Protein AF-A0A3M5RW50-F1 (afdb_monomer)

Radius of gyration: 14.1 Å; Cα contacts (8 Å, |Δi|>4): 54; chains: 1; bounding box: 44×27×29 Å

Solvent-accessible surface area (backbone atoms only — not comparable to full-atom values): 4823 Å² total; per-residue (Å²): 133,89,75,84,76,72,87,75,87,73,75,96,56,38,38,63,64,58,53,49,54,48,53,53,54,45,55,71,76,36,57,70,69,55,37,59,66,53,53,64,65,44,45,78,46,56,57,79,69,39,72,48,77,46,52,92,45,70,68,48,44,51,53,47,43,73,69,37,46,61,56,51,49,57,67,70,71,109

Nearest PDB structures (foldseek):
  1s1u-assembly1_B  TM=4.995E-01  e=3.377E+00  Human immunodeficiency virus 1
  8x1z-assembly2_D  TM=4.908E-01  e=3.871E+00  Human immunodeficiency virus 1
  1lwc-assembly1_B  TM=4.756E-01  e=4.750E+00  Human immunodeficiency virus 1
  1lw0-assembly1_B  TM=4.166E-01  e=3.615E+00  Human immunodeficiency virus 1

Secondary structure (DSSP, 8-state):
---------------HHHHHHHHHHHHHHS-HHHIIIIITT-EEEEETTEEEEE-SSHHHHHHHIIIIIHHHHHHH--

InterPro domains:
  IPR024633 DnaA N-terminal domain [PF11638] (17-76)
  IPR038454 DnaA, N-terminal domain superfamily [G3DSA:3.30.300.180] (15-78)

Structure (mmCIF, N/CA/C/O backbone):
data_AF-A0A3M5RW50-F1
#
_entry.id   AF-A0A3M5RW50-F1
#
loop_
_atom_site.group_PDB
_atom_site.id
_atom_site.type_symbol
_atom_site.label_atom_id
_atom_site.label_alt_id
_atom_site.label_comp_id
_atom_site.label_asym_id
_atom_site.label_entity_id
_atom_site.label_seq_id
_atom_site.pdbx_PDB_ins_code
_atom_site.Cartn_x
_atom_site.Cartn_y
_atom_site.Cartn_z
_atom_site.occupancy
_atom_site.B_iso_or_equiv
_atom_site.auth_seq_id
_atom_site.auth_comp_id
_atom_site.auth_asym_id
_atom_site.auth_atom_id
_atom_site.pdbx_PDB_model_num
ATOM 1 N N . MET A 1 1 ? -31.133 0.087 -11.901 1.00 42.06 1 MET A N 1
ATOM 2 C CA . MET A 1 1 ? -31.125 1.531 -11.590 1.00 42.06 1 MET A CA 1
ATOM 3 C C . MET A 1 1 ? -30.203 1.693 -10.400 1.00 42.06 1 MET A C 1
ATOM 5 O O . MET A 1 1 ? -30.553 1.249 -9.317 1.00 42.06 1 MET A O 1
ATOM 9 N N . PHE A 1 2 ? -28.965 2.117 -10.650 1.00 40.25 2 PHE A N 1
ATOM 10 C CA . PHE A 1 2 ? -27.901 2.132 -9.649 1.00 40.25 2 PHE A CA 1
ATOM 11 C C . PHE A 1 2 ? -28.229 3.179 -8.585 1.00 40.25 2 PHE A C 1
ATOM 13 O O . PHE A 1 2 ? -28.227 4.372 -8.871 1.00 40.25 2 PHE A O 1
ATOM 20 N N . LEU A 1 3 ? -28.570 2.720 -7.383 1.00 41.94 3 LEU A N 1
ATOM 21 C CA . LEU A 1 3 ? -28.649 3.575 -6.209 1.00 41.94 3 LEU A CA 1
ATOM 22 C C . LEU A 1 3 ? -27.209 3.891 -5.774 1.00 41.94 3 LEU A C 1
ATOM 24 O O . LEU A 1 3 ? -26.469 2.954 -5.470 1.00 41.94 3 LEU A O 1
ATOM 28 N N . PRO A 1 4 ? -26.786 5.166 -5.729 1.00 46.78 4 PRO A N 1
ATOM 29 C CA . PRO A 1 4 ? -25.540 5.538 -5.079 1.00 46.78 4 PRO A CA 1
ATOM 30 C C . PRO A 1 4 ? -25.777 5.444 -3.570 1.00 46.78 4 PRO A C 1
ATOM 32 O O . PRO A 1 4 ? -26.256 6.381 -2.928 1.00 46.78 4 PRO A O 1
ATOM 35 N N . HIS A 1 5 ? -25.529 4.267 -3.001 1.00 41.06 5 HIS A N 1
ATOM 36 C CA . HIS A 1 5 ? -25.560 4.106 -1.557 1.00 41.06 5 HIS A CA 1
ATOM 37 C C . HIS A 1 5 ? -24.401 4.905 -0.959 1.00 41.06 5 HIS A C 1
ATOM 39 O O . HIS A 1 5 ? -23.235 4.633 -1.219 1.00 41.06 5 HIS A O 1
ATOM 45 N N . ARG A 1 6 ? -24.805 5.945 -0.221 1.00 39.03 6 ARG A N 1
ATOM 46 C CA . ARG A 1 6 ? -24.066 6.791 0.721 1.00 39.03 6 ARG A CA 1
ATOM 47 C C . ARG A 1 6 ? -22.656 6.284 1.044 1.00 39.03 6 ARG A C 1
ATOM 49 O O . ARG A 1 6 ? -22.509 5.250 1.687 1.00 39.03 6 ARG A O 1
ATOM 56 N N . LEU A 1 7 ? -21.659 7.112 0.731 1.00 47.84 7 LEU A N 1
ATOM 57 C CA . LEU A 1 7 ? -20.397 7.155 1.466 1.00 47.84 7 LEU A CA 1
ATOM 58 C C . LEU A 1 7 ? -20.733 7.482 2.930 1.00 47.84 7 LEU A C 1
ATOM 60 O O . LEU A 1 7 ? -20.924 8.641 3.298 1.00 47.84 7 LEU A O 1
ATOM 64 N N . SER A 1 8 ? -20.914 6.445 3.747 1.00 39.34 8 SER A N 1
ATOM 65 C CA . SER A 1 8 ? -20.855 6.576 5.197 1.00 39.34 8 SER A CA 1
ATOM 66 C C . SER A 1 8 ? -19.418 6.928 5.551 1.00 39.34 8 SER A C 1
ATOM 68 O O . SER A 1 8 ? -18.520 6.108 5.416 1.00 39.34 8 SER A O 1
ATOM 70 N N . THR A 1 9 ? -19.207 8.155 6.003 1.00 66.75 9 THR A N 1
ATOM 71 C CA . THR A 1 9 ? -18.022 8.539 6.768 1.00 66.75 9 THR A CA 1
ATOM 72 C C . THR A 1 9 ? -17.927 7.639 8.002 1.00 66.75 9 THR A C 1
ATOM 74 O O . THR A 1 9 ? -18.825 7.701 8.850 1.00 66.75 9 THR A O 1
ATOM 77 N N . GLN A 1 10 ? -16.896 6.803 8.136 1.00 43.84 10 GLN A N 1
ATOM 78 C CA . GLN A 1 10 ? -16.624 6.146 9.415 1.00 43.84 10 GLN A CA 1
ATOM 79 C C . GLN A 1 10 ? -15.186 5.642 9.500 1.00 43.84 10 GLN A C 1
ATOM 81 O O . GLN A 1 10 ? -14.769 4.928 8.602 1.00 43.84 10 GLN A O 1
ATOM 86 N N . GLY A 1 11 ? -14.510 6.072 10.576 1.00 46.59 11 GLY A N 1
ATOM 87 C CA . GLY A 1 11 ? -13.292 5.553 11.213 1.00 46.59 11 GLY A CA 1
ATOM 88 C C . GLY A 1 11 ? -12.298 4.805 10.338 1.00 46.59 11 GLY A C 1
ATOM 89 O O . GLY A 1 11 ? -12.638 3.791 9.746 1.00 46.59 11 GLY A O 1
ATOM 90 N N . ILE A 1 12 ? -11.045 5.255 10.344 1.00 50.81 12 ILE A N 1
ATOM 91 C CA . ILE A 1 12 ? -9.907 4.545 9.757 1.00 50.81 12 ILE A CA 1
ATOM 92 C C . ILE A 1 12 ? -9.694 3.234 10.538 1.00 50.81 12 ILE A C 1
ATOM 94 O O . ILE A 1 12 ? -8.793 3.122 11.351 1.00 50.81 12 ILE A O 1
ATOM 98 N N . SER A 1 13 ? -10.570 2.251 10.358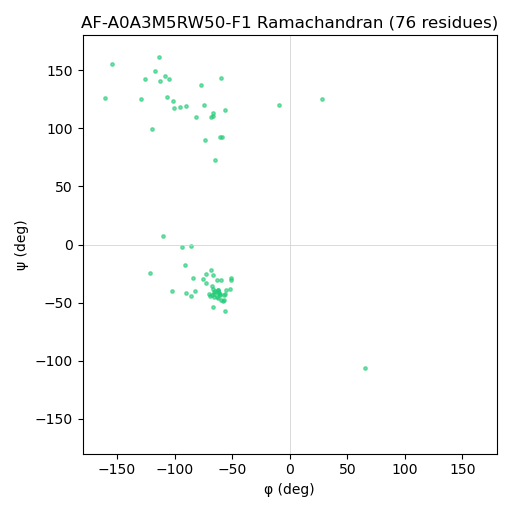 1.00 55.81 13 SER A N 1
ATOM 99 C CA . SER A 1 13 ? -10.333 0.877 10.767 1.00 55.81 13 SER A CA 1
ATOM 100 C C . SER A 1 13 ? -9.497 0.286 9.656 1.00 55.81 13 SER A C 1
ATOM 102 O O . SER A 1 13 ? -9.988 0.155 8.529 1.00 55.81 13 SER A O 1
ATOM 104 N N . VAL A 1 14 ? -8.226 0.010 9.933 1.00 61.66 14 VAL A N 1
ATOM 105 C CA . VAL A 1 14 ? -7.279 -0.494 8.937 1.00 61.66 14 VAL A CA 1
ATOM 106 C C . VAL A 1 14 ? -7.784 -1.834 8.389 1.00 61.66 14 VAL A C 1
ATOM 108 O O . VAL A 1 14 ? -7.560 -2.900 8.949 1.00 61.66 14 VAL A O 1
ATOM 111 N N . SER A 1 15 ? -8.527 -1.767 7.287 1.00 70.25 15 SER A N 1
ATOM 112 C CA . SER A 1 15 ? -9.278 -2.890 6.729 1.00 70.25 15 SER A CA 1
ATOM 113 C C . SER A 1 15 ? -8.693 -3.303 5.386 1.00 70.25 15 SER A C 1
ATOM 115 O O . SER A 1 15 ? -8.013 -2.524 4.713 1.00 70.25 15 SER A O 1
ATOM 117 N N . VAL A 1 16 ? -9.013 -4.522 4.947 1.00 71.56 16 VAL A N 1
ATOM 118 C CA . VAL A 1 16 ? -8.622 -5.041 3.622 1.00 71.56 16 VAL A CA 1
ATOM 119 C C . VAL A 1 16 ? -9.001 -4.068 2.494 1.00 71.56 16 VAL A C 1
ATOM 121 O O . VAL A 1 16 ? -8.291 -3.981 1.498 1.00 71.56 16 VAL A O 1
ATOM 124 N N . GLU A 1 17 ? -10.072 -3.291 2.664 1.00 75.19 17 GLU A N 1
ATOM 125 C CA . GLU A 1 17 ? -10.501 -2.245 1.728 1.00 75.19 17 GLU A CA 1
ATOM 126 C C . GLU A 1 17 ? -9.469 -1.116 1.564 1.00 75.19 17 GLU A C 1
ATOM 128 O O . GLU A 1 17 ? -9.212 -0.685 0.441 1.00 75.19 17 GLU A O 1
ATOM 133 N N . LEU A 1 18 ? -8.814 -0.675 2.645 1.00 76.19 18 LEU A N 1
ATOM 134 C CA . LEU A 1 18 ? -7.770 0.356 2.588 1.00 76.19 18 LEU A CA 1
ATOM 135 C C . LEU A 1 18 ? -6.556 -0.156 1.805 1.00 76.19 18 LEU A C 1
ATOM 137 O O . LEU A 1 18 ? -6.023 0.531 0.936 1.00 76.19 18 LEU A O 1
ATOM 141 N N . TRP A 1 19 ? -6.169 -1.410 2.058 1.00 79.62 19 TRP A N 1
ATOM 142 C CA . TRP A 1 19 ? -5.139 -2.079 1.272 1.00 79.62 19 TRP A CA 1
ATOM 143 C C . TRP A 1 19 ? -5.533 -2.208 -0.198 1.00 79.62 19 TRP A C 1
ATOM 145 O O . TRP A 1 19 ? -4.695 -1.975 -1.060 1.00 79.62 19 TRP A O 1
ATOM 155 N N . GLN A 1 20 ? -6.785 -2.555 -0.508 1.00 78.69 20 GLN A N 1
ATOM 156 C CA . GLN A 1 20 ? -7.246 -2.625 -1.895 1.00 78.69 20 GLN A CA 1
ATOM 157 C C . GLN A 1 20 ? -7.137 -1.269 -2.592 1.00 78.69 20 GLN A C 1
ATOM 159 O O . GLN A 1 20 ? -6.612 -1.219 -3.701 1.00 78.69 20 GLN A O 1
ATOM 164 N N . GLN A 1 21 ? -7.529 -0.176 -1.932 1.00 78.81 21 GLN A N 1
ATOM 165 C CA . GLN A 1 21 ? -7.350 1.170 -2.481 1.00 78.81 21 GLN A CA 1
ATOM 166 C C . GLN A 1 21 ? -5.877 1.504 -2.721 1.00 78.81 21 GLN A C 1
ATOM 168 O O . GLN A 1 21 ? -5.532 2.016 -3.788 1.00 78.81 21 GLN A O 1
ATOM 173 N N . CYS A 1 22 ? -4.998 1.144 -1.781 1.00 78.75 22 CYS A N 1
ATOM 174 C CA . CYS A 1 22 ? -3.561 1.226 -2.004 1.00 78.75 22 CYS A CA 1
ATOM 175 C C . CYS A 1 22 ? -3.185 0.419 -3.253 1.00 78.75 22 CYS A C 1
ATOM 177 O O . CYS A 1 22 ? -2.662 0.985 -4.201 1.00 78.75 22 CYS A O 1
ATOM 179 N N . VAL A 1 23 ? -3.491 -0.879 -3.315 1.00 80.12 23 VAL A N 1
ATOM 180 C CA . VAL A 1 23 ? -3.168 -1.766 -4.450 1.00 80.12 23 VAL A CA 1
ATOM 181 C C . VAL A 1 23 ? -3.640 -1.193 -5.786 1.00 80.12 23 VAL A C 1
ATOM 183 O O . VAL A 1 23 ? -2.916 -1.312 -6.774 1.00 80.12 23 VAL A O 1
ATOM 186 N N . GLU A 1 24 ? -4.807 -0.555 -5.838 1.00 83.25 24 GLU A N 1
ATOM 187 C CA . GLU A 1 24 ? -5.305 0.087 -7.055 1.00 83.25 24 GLU A CA 1
ATOM 188 C C . GLU A 1 24 ? -4.500 1.325 -7.459 1.00 83.25 24 GLU A C 1
ATOM 190 O O . GLU A 1 24 ? -4.131 1.424 -8.630 1.00 83.25 24 GLU A O 1
ATOM 195 N N . LEU A 1 25 ? -4.155 2.212 -6.518 1.00 80.69 25 LEU A N 1
ATOM 196 C CA . LEU A 1 25 ? -3.247 3.343 -6.771 1.00 80.69 25 LEU A CA 1
ATOM 197 C C . LEU A 1 25 ? -1.904 2.859 -7.320 1.00 80.69 25 LEU A C 1
ATOM 199 O O . LEU A 1 25 ? -1.362 3.387 -8.285 1.00 80.69 25 LEU A O 1
ATOM 203 N N . LEU A 1 26 ? -1.395 1.790 -6.729 1.00 78.06 26 LEU A N 1
ATOM 204 C CA . LEU A 1 26 ? -0.093 1.225 -7.047 1.00 78.06 26 LEU A CA 1
ATOM 205 C C . LEU A 1 26 ? -0.104 0.526 -8.395 1.00 78.06 26 LEU A C 1
ATOM 207 O O . LEU A 1 26 ? 0.886 0.554 -9.113 1.00 78.06 26 LEU A O 1
ATOM 211 N N . ARG A 1 27 ? -1.228 -0.081 -8.768 1.00 82.06 27 ARG A N 1
ATOM 212 C CA . ARG A 1 27 ? -1.428 -0.633 -10.106 1.00 82.06 27 ARG A CA 1
ATOM 213 C C . ARG A 1 27 ? -1.389 0.451 -11.187 1.00 82.06 27 ARG A C 1
ATOM 215 O O . ARG A 1 27 ? -1.000 0.132 -12.306 1.00 82.06 27 ARG A O 1
ATOM 222 N N . ASP A 1 28 ? -1.794 1.678 -10.865 1.00 84.31 28 ASP A N 1
ATOM 223 C CA . ASP A 1 28 ? -1.732 2.824 -11.779 1.00 84.31 28 ASP A CA 1
ATOM 224 C C . ASP A 1 28 ? -0.331 3.465 -11.799 1.00 84.31 28 ASP A C 1
ATOM 226 O O . ASP A 1 28 ? 0.202 3.776 -12.862 1.00 84.31 28 ASP A O 1
ATOM 230 N N . GLU A 1 29 ? 0.324 3.572 -10.636 1.00 82.81 29 GLU A N 1
ATOM 231 C CA . GLU A 1 29 ? 1.675 4.140 -10.516 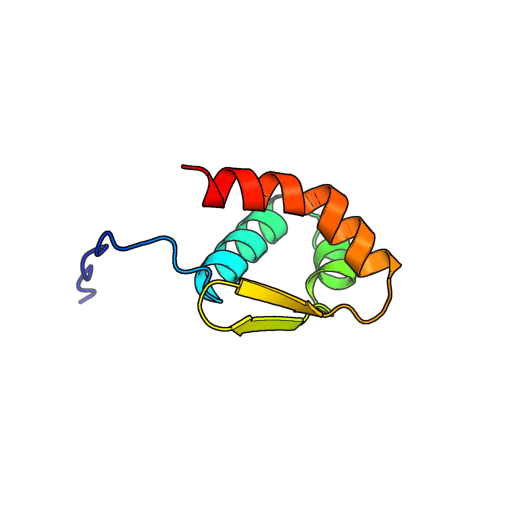1.00 82.81 29 GLU A CA 1
ATOM 232 C C . GLU A 1 29 ? 2.792 3.194 -10.996 1.00 82.81 29 GLU A C 1
ATOM 234 O O . GLU A 1 29 ? 3.849 3.650 -11.445 1.00 82.81 29 GLU A O 1
ATOM 239 N N . LEU A 1 30 ? 2.606 1.875 -10.891 1.00 80.94 30 LEU A N 1
ATOM 240 C CA . LEU A 1 30 ? 3.631 0.884 -11.217 1.00 80.94 30 LEU A CA 1
ATOM 241 C C . LEU A 1 30 ? 3.349 0.191 -12.547 1.00 80.94 30 LEU A C 1
ATOM 243 O O . LEU A 1 30 ? 2.222 -0.217 -12.824 1.00 80.94 30 LEU A O 1
ATOM 247 N N . PRO A 1 31 ? 4.400 -0.105 -13.332 1.00 86.56 31 PRO A N 1
ATOM 248 C CA . PRO A 1 31 ? 4.244 -0.946 -14.502 1.00 86.56 31 PRO A CA 1
ATOM 249 C C . PRO A 1 31 ? 3.705 -2.324 -14.105 1.00 86.56 31 PRO A C 1
ATOM 251 O O . PRO A 1 31 ? 4.149 -2.916 -13.115 1.0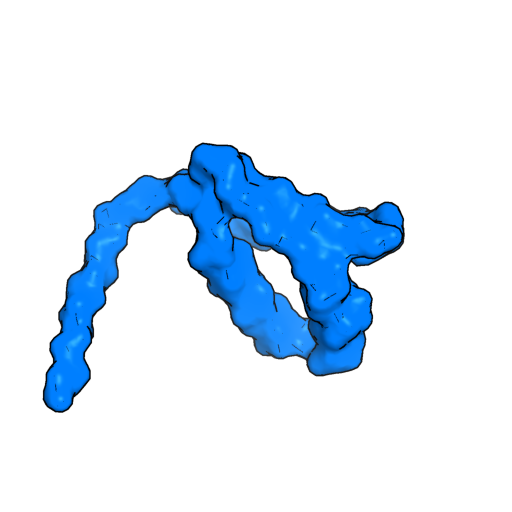0 86.56 31 PRO A O 1
ATOM 254 N N . ALA A 1 32 ? 2.840 -2.895 -14.946 1.00 85.44 32 ALA A N 1
ATOM 255 C CA . ALA A 1 32 ? 2.223 -4.206 -14.726 1.00 85.44 32 ALA A CA 1
ATOM 256 C C . ALA A 1 32 ? 3.235 -5.322 -14.393 1.00 85.44 32 ALA A C 1
ATOM 258 O O . ALA A 1 32 ? 2.912 -6.268 -13.675 1.00 85.44 32 ALA A O 1
ATOM 259 N N . GLN A 1 33 ? 4.473 -5.218 -14.884 1.00 86.69 33 GLN A N 1
ATOM 260 C CA . GLN A 1 33 ? 5.554 -6.148 -14.560 1.00 86.69 33 GLN A CA 1
ATOM 261 C C . GLN A 1 33 ? 5.966 -6.084 -13.082 1.00 86.69 33 GLN A C 1
ATOM 263 O O . GLN A 1 33 ? 6.121 -7.124 -12.442 1.00 86.69 33 GLN A O 1
ATOM 268 N N . GLN A 1 34 ? 6.116 -4.880 -12.528 1.00 84.06 34 GLN A N 1
ATOM 269 C CA . GLN A 1 34 ? 6.458 -4.691 -11.119 1.00 84.06 34 GLN A CA 1
ATOM 270 C C . GLN A 1 34 ? 5.289 -5.091 -10.226 1.00 84.06 34 GLN A C 1
ATOM 272 O O . GLN A 1 34 ? 5.485 -5.825 -9.264 1.00 84.06 34 GLN A O 1
ATOM 277 N N . PHE A 1 35 ? 4.066 -4.721 -10.601 1.00 86.06 35 PHE A N 1
ATOM 278 C CA . PHE A 1 35 ? 2.870 -5.139 -9.877 1.00 86.06 35 PHE A CA 1
ATOM 279 C C . PHE A 1 35 ? 2.750 -6.671 -9.792 1.00 86.06 35 PHE A C 1
ATOM 281 O O . PHE A 1 35 ? 2.572 -7.232 -8.712 1.00 86.06 35 PHE A O 1
ATOM 288 N N . ASN A 1 36 ? 2.922 -7.377 -10.916 1.00 86.56 36 ASN A N 1
ATOM 289 C CA . ASN A 1 36 ? 2.836 -8.839 -10.937 1.00 86.56 36 ASN A CA 1
ATOM 290 C C . ASN A 1 36 ? 3.966 -9.535 -10.163 1.00 86.56 36 ASN A C 1
ATOM 292 O O . ASN A 1 36 ? 3.781 -10.659 -9.702 1.00 86.56 36 ASN A O 1
ATOM 296 N N . THR A 1 37 ? 5.120 -8.881 -10.036 1.00 86.94 37 THR A N 1
ATOM 297 C CA . THR A 1 37 ? 6.299 -9.431 -9.355 1.00 86.94 37 THR A CA 1
ATOM 298 C C . THR A 1 37 ? 6.255 -9.172 -7.854 1.00 86.94 37 THR A C 1
ATOM 300 O O . THR A 1 37 ? 6.543 -10.069 -7.068 1.00 86.94 37 THR A O 1
ATOM 303 N N . TRP A 1 38 ? 5.890 -7.953 -7.457 1.00 84.75 38 TRP A N 1
ATOM 304 C CA . TRP A 1 38 ? 6.002 -7.489 -6.080 1.00 84.75 38 TRP A CA 1
ATOM 305 C C . TRP A 1 38 ? 4.674 -7.500 -5.338 1.00 84.75 38 TRP A C 1
ATOM 307 O O . TRP A 1 38 ? 4.668 -7.893 -4.185 1.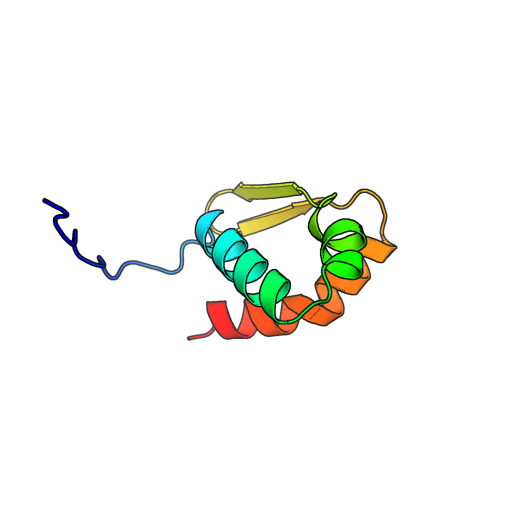00 84.75 38 TRP A O 1
ATOM 317 N N . ILE A 1 39 ? 3.561 -7.117 -5.977 1.00 82.94 39 ILE A N 1
ATOM 318 C CA . ILE A 1 39 ? 2.249 -7.000 -5.315 1.00 82.94 39 ILE A CA 1
ATOM 319 C C . ILE A 1 39 ? 1.453 -8.302 -5.387 1.00 82.94 39 ILE A C 1
ATOM 321 O O . ILE A 1 39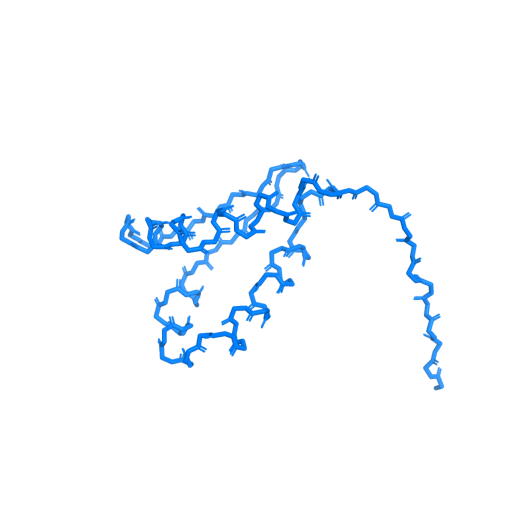 ? 0.874 -8.730 -4.396 1.00 82.94 39 ILE A O 1
ATOM 325 N N . ARG A 1 40 ? 1.458 -8.979 -6.539 1.00 84.38 40 ARG A N 1
ATOM 326 C CA . ARG A 1 40 ? 0.698 -10.223 -6.752 1.00 84.38 40 ARG A CA 1
ATOM 327 C C . ARG A 1 40 ? 0.980 -11.351 -5.747 1.00 84.38 40 ARG A C 1
ATOM 329 O O . ARG A 1 40 ? 0.029 -12.056 -5.423 1.00 84.38 40 ARG A O 1
ATOM 336 N N . PRO A 1 41 ? 2.228 -11.588 -5.290 1.00 86.75 41 PRO A N 1
ATOM 337 C CA . PRO A 1 41 ? 2.494 -12.640 -4.315 1.00 86.75 41 PRO A CA 1
ATOM 338 C C . PRO A 1 41 ? 2.293 -12.194 -2.859 1.00 86.75 41 PRO A C 1
ATOM 340 O O . PRO A 1 41 ? 2.504 -13.009 -1.963 1.00 86.75 41 PRO A O 1
ATOM 343 N N . LEU A 1 42 ? 1.931 -10.932 -2.603 1.00 85.12 42 LEU A N 1
ATOM 344 C CA . LEU A 1 42 ? 1.641 -10.461 -1.252 1.00 85.12 42 LEU A CA 1
ATOM 345 C C . LEU A 1 42 ? 0.266 -10.940 -0.814 1.00 85.12 42 LEU A C 1
ATOM 347 O O . LEU A 1 42 ? -0.711 -10.845 -1.558 1.00 85.12 42 LEU A O 1
ATOM 351 N N . GLN A 1 43 ? 0.189 -11.396 0.425 1.00 84.56 43 GLN A N 1
ATOM 352 C CA . GLN A 1 43 ? -1.074 -11.604 1.115 1.00 84.56 43 GLN A CA 1
ATOM 353 C C . GLN A 1 43 ? -1.237 -10.543 2.186 1.00 84.56 43 GLN A C 1
ATOM 355 O O . GLN A 1 43 ? -0.263 -10.142 2.815 1.00 84.56 43 GLN A O 1
ATOM 360 N N . VAL A 1 44 ? -2.472 -10.105 2.401 1.00 82.44 44 VAL A N 1
ATOM 361 C CA . VAL A 1 44 ? -2.796 -9.221 3.514 1.00 82.44 44 VAL A CA 1
ATOM 362 C C . VAL A 1 44 ? -3.916 -9.799 4.345 1.00 82.44 44 VAL A C 1
ATOM 364 O O . VAL A 1 44 ? -4.859 -10.383 3.812 1.00 82.44 44 VAL A O 1
ATOM 367 N N . GLU A 1 45 ? -3.807 -9.603 5.645 1.00 83.50 45 GLU A N 1
ATOM 368 C CA . GLU A 1 45 ? -4.822 -9.967 6.614 1.00 83.50 45 GLU A CA 1
ATOM 369 C C . GLU A 1 45 ? -5.091 -8.747 7.490 1.00 83.50 45 GLU A C 1
ATOM 371 O O . GLU A 1 45 ? -4.160 -8.154 8.035 1.00 83.50 45 GLU A O 1
ATOM 376 N N . ALA A 1 46 ? -6.354 -8.333 7.574 1.00 78.94 46 ALA A N 1
ATOM 377 C CA . ALA A 1 46 ? -6.764 -7.293 8.506 1.00 78.94 46 ALA A CA 1
ATOM 378 C C . ALA A 1 46 ? -7.158 -7.966 9.823 1.00 78.94 46 ALA A C 1
ATOM 380 O O . ALA A 1 46 ? -8.081 -8.783 9.849 1.00 78.94 46 ALA A O 1
ATOM 381 N N . GLU A 1 47 ? -6.459 -7.629 10.901 1.00 79.50 47 GLU A N 1
ATOM 382 C CA . GLU A 1 47 ? -6.746 -8.113 12.247 1.00 79.50 47 GLU A CA 1
ATOM 383 C C . GLU A 1 47 ? -7.058 -6.914 13.146 1.00 79.50 47 GLU A C 1
ATOM 385 O O . GLU A 1 47 ? -6.167 -6.215 13.624 1.00 79.50 47 GLU A O 1
ATOM 390 N N . GLY A 1 48 ? -8.351 -6.664 13.368 1.00 75.19 48 GLY A N 1
ATOM 391 C CA . GLY A 1 48 ? -8.809 -5.536 14.176 1.00 75.19 48 GLY A CA 1
ATOM 392 C C . GLY A 1 48 ? -8.469 -4.195 13.527 1.00 75.19 48 GLY A C 1
ATOM 393 O O . GLY A 1 48 ? -9.121 -3.807 12.562 1.00 75.19 48 GLY A O 1
ATOM 394 N N . ASP A 1 49 ? -7.470 -3.511 14.084 1.00 73.19 49 ASP A N 1
ATOM 395 C CA . ASP A 1 49 ? -6.973 -2.209 13.613 1.00 73.19 49 ASP A CA 1
ATOM 396 C C . ASP A 1 49 ? -5.570 -2.305 12.979 1.00 73.19 49 ASP A C 1
ATOM 398 O O . ASP A 1 49 ? -4.954 -1.298 12.649 1.00 73.19 49 ASP A O 1
ATOM 402 N N . GLU A 1 50 ? -5.043 -3.520 12.794 1.00 73.12 50 GLU A N 1
ATOM 403 C CA . GLU A 1 50 ? -3.743 -3.759 12.164 1.00 73.12 50 GLU A CA 1
ATOM 404 C C . GLU A 1 50 ? -3.885 -4.473 10.815 1.00 73.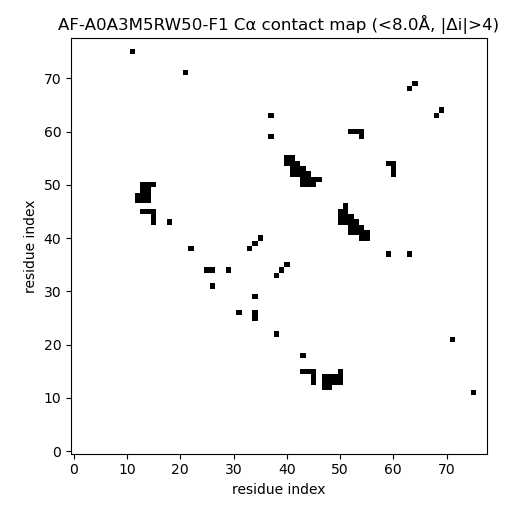12 50 GLU A C 1
ATOM 406 O O . GLU A 1 50 ? -4.654 -5.423 10.657 1.00 73.12 50 GLU A O 1
ATOM 411 N N . LEU A 1 51 ? -3.064 -4.061 9.843 1.00 76.00 51 LEU A N 1
ATOM 412 C CA . LEU A 1 51 ? -2.884 -4.776 8.581 1.00 76.00 51 LEU A CA 1
ATOM 413 C C . LEU A 1 51 ? -1.589 -5.587 8.626 1.00 76.00 51 LEU A C 1
ATOM 415 O O . LEU A 1 51 ? -0.492 -5.027 8.679 1.00 76.00 51 LEU A O 1
ATOM 419 N N . ARG A 1 52 ? -1.697 -6.909 8.529 1.00 83.19 52 ARG A N 1
ATOM 420 C CA . ARG A 1 52 ? -0.541 -7.795 8.388 1.00 83.19 52 ARG A CA 1
ATOM 421 C C . ARG A 1 52 ? -0.301 -8.109 6.925 1.00 83.19 52 ARG A C 1
ATOM 423 O O . ARG A 1 52 ? -1.141 -8.719 6.272 1.00 83.19 52 ARG A O 1
ATOM 430 N N . VAL A 1 53 ? 0.863 -7.710 6.420 1.00 81.88 53 VAL A N 1
ATOM 431 C CA . VAL A 1 53 ? 1.308 -8.017 5.056 1.00 81.88 53 VAL A CA 1
ATOM 432 C C . VAL A 1 53 ? 2.306 -9.169 5.095 1.00 81.88 53 VAL A C 1
ATOM 434 O O . VAL A 1 53 ? 3.352 -9.091 5.738 1.00 81.88 53 VAL A O 1
ATOM 437 N N . TYR A 1 54 ? 1.998 -10.230 4.362 1.00 84.69 54 TYR A N 1
ATOM 438 C CA . TYR A 1 54 ? 2.819 -11.418 4.204 1.00 84.69 54 TYR A CA 1
ATOM 439 C C . TYR A 1 54 ? 3.447 -11.424 2.817 1.00 84.69 54 TYR A C 1
ATOM 441 O O . TYR A 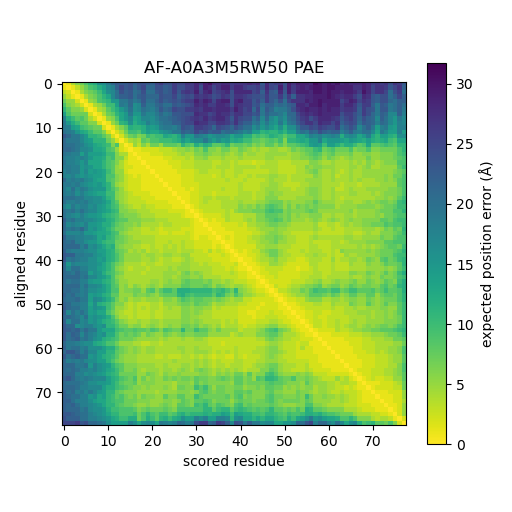1 54 ? 2.764 -11.330 1.798 1.00 84.69 54 TYR A O 1
ATOM 449 N N . ALA A 1 55 ? 4.767 -11.567 2.784 1.00 86.12 55 ALA A N 1
ATOM 450 C CA . ALA A 1 55 ? 5.541 -11.649 1.559 1.00 86.12 55 ALA A CA 1
ATOM 451 C C . ALA A 1 55 ? 6.239 -13.012 1.453 1.00 86.12 55 ALA A C 1
ATOM 453 O O . ALA A 1 55 ? 6.654 -13.566 2.472 1.00 86.12 55 ALA A O 1
ATOM 454 N N . PRO A 1 56 ? 6.457 -13.537 0.234 1.00 83.06 56 PRO A N 1
ATOM 455 C CA . PRO A 1 56 ? 7.159 -14.808 0.044 1.00 83.06 56 PRO A CA 1
ATOM 456 C C . PRO A 1 56 ? 8.648 -14.723 0.409 1.00 83.06 56 PRO A C 1
ATOM 458 O O . PRO A 1 56 ? 9.289 -15.744 0.640 1.00 83.06 56 PRO A O 1
ATOM 461 N N . ASN A 1 57 ? 9.226 -13.517 0.413 1.00 88.12 57 ASN A N 1
ATOM 462 C CA . ASN A 1 57 ? 10.623 -13.295 0.757 1.00 88.12 57 ASN A CA 1
ATOM 463 C C . ASN A 1 57 ? 10.844 -11.872 1.288 1.00 88.12 57 ASN A C 1
ATOM 465 O O . ASN A 1 57 ? 10.121 -10.944 0.916 1.00 88.12 57 ASN A O 1
ATOM 469 N N . ARG A 1 58 ? 11.902 -11.679 2.087 1.00 84.44 58 ARG A N 1
ATOM 470 C CA . ARG A 1 58 ? 12.195 -10.394 2.748 1.00 84.44 58 ARG A CA 1
ATOM 471 C C . ARG A 1 58 ? 12.397 -9.225 1.780 1.00 84.44 58 ARG A C 1
ATOM 473 O O . ARG A 1 58 ? 12.075 -8.107 2.129 1.00 84.44 58 ARG A O 1
ATOM 480 N N . PHE A 1 59 ? 12.900 -9.478 0.569 1.00 87.38 59 PHE A N 1
ATOM 481 C CA . PHE A 1 59 ? 13.128 -8.426 -0.432 1.00 87.38 59 PHE A CA 1
ATOM 482 C C . PHE A 1 59 ? 11.826 -7.798 -0.925 1.00 87.38 59 PHE A C 1
ATOM 484 O O . PHE A 1 59 ? 11.767 -6.596 -1.145 1.00 87.38 59 PHE A O 1
ATOM 491 N N . VAL A 1 60 ? 10.781 -8.616 -1.086 1.00 85.62 60 VAL A N 1
ATOM 492 C CA . VAL A 1 60 ? 9.456 -8.119 -1.466 1.00 85.62 60 VAL A CA 1
ATOM 493 C C . VAL A 1 60 ? 8.891 -7.285 -0.318 1.00 85.62 60 VAL A C 1
ATOM 495 O O . VAL A 1 60 ? 8.389 -6.195 -0.559 1.00 85.62 60 VAL A O 1
ATOM 498 N N . LEU A 1 61 ? 9.034 -7.763 0.924 1.00 84.00 61 LEU A N 1
ATOM 499 C CA . LEU A 1 61 ? 8.597 -7.031 2.112 1.00 84.00 61 LEU A CA 1
ATOM 500 C C . LEU A 1 61 ? 9.305 -5.676 2.240 1.00 84.00 61 LEU A C 1
ATOM 502 O O . LEU A 1 61 ? 8.641 -4.674 2.452 1.00 84.00 61 LEU A O 1
ATOM 506 N N . ASP A 1 62 ? 10.629 -5.649 2.092 1.00 86.94 62 ASP A N 1
ATOM 507 C CA . ASP A 1 62 ? 11.468 -4.452 2.212 1.00 86.94 62 ASP A CA 1
ATOM 508 C C . ASP A 1 62 ? 11.106 -3.404 1.156 1.00 86.94 62 ASP A C 1
ATOM 510 O O . ASP A 1 62 ? 10.839 -2.253 1.484 1.00 86.94 62 ASP A O 1
ATOM 514 N N . TRP A 1 63 ? 10.940 -3.834 -0.097 1.00 86.19 63 TRP A N 1
ATOM 515 C CA . TRP A 1 63 ? 10.496 -2.957 -1.175 1.00 86.19 63 TRP A CA 1
ATOM 516 C C . TRP A 1 63 ? 9.088 -2.398 -0.928 1.00 86.19 63 TRP A C 1
ATOM 518 O O . TRP A 1 63 ? 8.829 -1.222 -1.192 1.00 86.19 63 TRP A O 1
ATOM 528 N N . VAL A 1 64 ? 8.181 -3.223 -0.387 1.00 81.25 64 VAL A N 1
ATOM 529 C CA . VAL A 1 64 ? 6.838 -2.781 0.007 1.00 81.25 64 VAL A CA 1
ATOM 530 C C . VAL A 1 64 ? 6.900 -1.816 1.197 1.00 81.25 64 VAL A C 1
ATOM 532 O O . VAL A 1 64 ? 6.159 -0.843 1.274 1.00 81.25 64 VAL A O 1
ATOM 535 N N . ASN A 1 65 ? 7.820 -2.029 2.123 1.00 82.88 65 ASN A N 1
ATOM 536 C CA . ASN A 1 65 ? 8.003 -1.129 3.246 1.00 82.88 65 ASN A CA 1
ATOM 537 C C . ASN A 1 65 ? 8.522 0.232 2.757 1.00 82.88 65 ASN A C 1
ATOM 539 O O . ASN A 1 65 ? 7.875 1.253 2.957 1.00 82.88 65 ASN A O 1
ATOM 543 N N . GLU A 1 66 ? 9.614 0.261 1.995 1.00 84.38 66 GLU A N 1
ATOM 544 C CA . GLU A 1 66 ? 10.208 1.517 1.525 1.00 84.38 66 GLU A CA 1
ATOM 545 C C . GLU A 1 66 ? 9.278 2.332 0.618 1.00 84.38 66 GLU A C 1
ATOM 547 O O . GLU A 1 66 ? 9.203 3.555 0.735 1.00 84.38 66 GLU A O 1
ATOM 552 N N . LYS A 1 67 ? 8.568 1.675 -0.306 1.00 77.50 67 LYS A N 1
ATOM 553 C CA . LYS A 1 67 ? 7.719 2.377 -1.279 1.00 77.50 67 LYS A CA 1
ATOM 554 C C . LYS A 1 67 ? 6.330 2.720 -0.748 1.00 77.50 67 LYS A C 1
ATOM 556 O O . LYS A 1 67 ? 5.753 3.701 -1.213 1.00 77.50 67 LYS A O 1
ATOM 561 N N . TYR A 1 68 ? 5.791 1.938 0.187 1.00 75.38 68 TYR A N 1
ATOM 562 C CA . TYR A 1 68 ? 4.370 1.992 0.538 1.00 75.38 68 TYR A CA 1
ATOM 563 C C . TYR A 1 68 ? 4.122 2.316 1.995 1.00 75.38 68 TYR A C 1
ATOM 565 O O . TYR A 1 68 ? 3.065 2.867 2.276 1.00 75.38 68 TYR A O 1
ATOM 573 N N . LEU A 1 69 ? 5.063 2.044 2.907 1.00 73.94 69 LEU A N 1
ATOM 574 C CA . LEU A 1 69 ? 4.902 2.436 4.306 1.00 73.94 69 LEU A CA 1
ATOM 575 C C . LEU A 1 69 ? 4.675 3.946 4.407 1.00 73.94 69 LEU A C 1
ATOM 577 O O . LEU A 1 69 ? 3.758 4.369 5.094 1.00 73.94 69 LEU A O 1
ATOM 581 N N . GLY A 1 70 ? 5.437 4.750 3.655 1.00 76.50 70 GLY A N 1
ATOM 582 C CA . GLY A 1 70 ? 5.236 6.200 3.603 1.00 76.50 70 GLY A CA 1
ATOM 583 C C . GLY A 1 70 ? 3.825 6.582 3.143 1.00 76.50 70 GLY A C 1
ATOM 584 O O . GLY A 1 70 ? 3.148 7.345 3.818 1.00 76.50 70 GLY A O 1
ATOM 585 N N . ARG A 1 71 ? 3.344 5.984 2.045 1.00 74.56 71 ARG A N 1
ATOM 586 C CA . ARG A 1 71 ? 2.004 6.253 1.492 1.00 74.56 71 ARG A CA 1
ATOM 587 C C . ARG A 1 71 ? 0.884 5.797 2.438 1.00 74.56 71 ARG A C 1
ATOM 589 O O . ARG A 1 71 ? -0.104 6.501 2.595 1.00 74.56 71 ARG A O 1
ATOM 596 N N . LEU A 1 72 ? 1.039 4.629 3.068 1.00 72.00 72 LEU A N 1
ATOM 597 C CA . LEU A 1 72 ? 0.108 4.095 4.066 1.00 72.00 72 LEU A CA 1
ATOM 598 C C . LEU A 1 72 ? 0.043 5.006 5.289 1.00 72.00 72 LEU A C 1
ATOM 600 O O . LEU A 1 72 ? -1.048 5.309 5.748 1.00 72.00 72 LEU A O 1
ATOM 604 N N . LEU A 1 73 ? 1.189 5.467 5.790 1.00 72.50 73 LEU A N 1
ATOM 605 C CA . LEU A 1 73 ? 1.243 6.401 6.912 1.00 72.50 73 LEU A CA 1
ATOM 606 C C . LEU A 1 73 ? 0.565 7.733 6.578 1.00 72.50 73 LEU A C 1
ATOM 608 O O . LEU A 1 73 ? -0.147 8.257 7.426 1.00 72.50 73 LEU A O 1
ATOM 612 N N . GLU A 1 74 ? 0.728 8.252 5.358 1.00 75.19 74 GLU A N 1
ATOM 613 C CA . GLU A 1 74 ? -0.001 9.453 4.926 1.00 75.19 74 GLU A CA 1
ATOM 614 C C . GLU A 1 74 ? -1.515 9.220 4.853 1.00 75.19 74 GLU A C 1
ATOM 616 O O . GLU A 1 74 ? -2.282 10.068 5.289 1.00 75.19 74 GLU A O 1
ATOM 621 N N . LEU A 1 75 ? -1.956 8.057 4.366 1.00 66.50 75 LEU A N 1
ATOM 622 C CA . LEU A 1 75 ? -3.381 7.712 4.282 1.00 66.50 75 LEU A CA 1
ATOM 623 C C . LEU A 1 75 ? -4.025 7.406 5.646 1.00 66.50 75 LEU A C 1
ATOM 625 O O . LEU A 1 75 ? -5.240 7.520 5.776 1.00 66.50 75 LEU A O 1
ATOM 629 N N . LEU A 1 76 ? -3.237 6.979 6.636 1.00 64.00 76 LEU A N 1
ATOM 630 C CA . LEU A 1 76 ? -3.687 6.693 8.004 1.00 64.00 76 LEU A CA 1
ATOM 631 C C . LEU A 1 76 ? -3.587 7.913 8.937 1.00 64.00 76 LEU A C 1
ATOM 633 O O . LEU A 1 76 ? -4.162 7.895 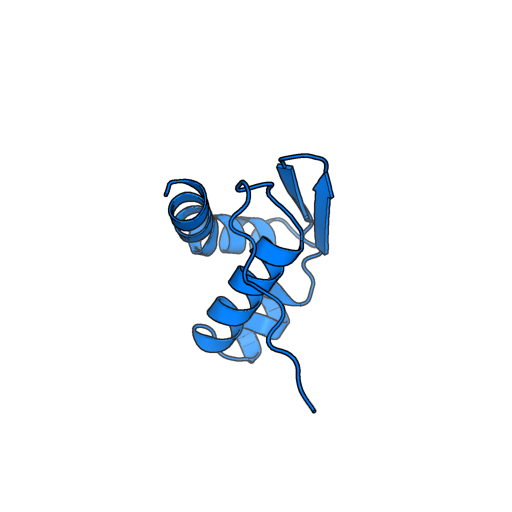10.023 1.00 64.00 76 LEU A O 1
ATOM 637 N N . GLY A 1 77 ? -2.811 8.928 8.551 1.00 58.81 77 GLY A N 1
ATOM 638 C CA . GLY A 1 77 ? -2.487 10.096 9.371 1.00 58.81 77 GLY A CA 1
ATOM 639 C C . GLY A 1 77 ? -3.399 11.316 9.194 1.00 58.81 77 GLY A C 1
ATOM 640 O O . GLY A 1 77 ?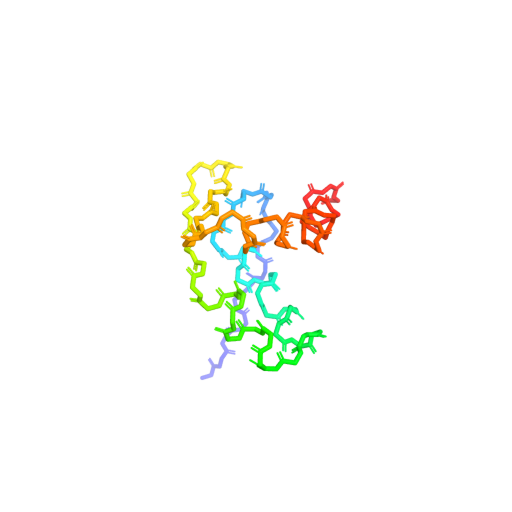 -3.179 12.297 9.904 1.00 58.81 77 GLY A O 1
ATOM 641 N N . GLU A 1 78 ? -4.388 11.269 8.293 1.00 44.19 78 GLU A N 1
ATOM 642 C CA . GLU A 1 78 ? -5.375 12.342 8.034 1.00 44.19 78 GLU A CA 1
ATOM 643 C C . GLU A 1 78 ? -6.804 11.960 8.446 1.00 44.19 78 GLU A C 1
ATOM 645 O O . GLU A 1 78 ? -7.249 10.839 8.111 1.00 44.19 78 GLU A O 1
#

pLDDT: mean 73.83, std 14.53, range [39.03, 88.12]

Mean predicted aligned error: 8.98 Å

Organism: NCBI:txid264453

Foldseek 3Di:
DDDPPDPDDDDLQVDVVLVVVVLVVCPVVDDPVCCVVQVVQWDWDRDGRDIDIDHPDVVSVVVCCVPPVVVVCVVNVD

Sequence (78 aa):
MFLPHRLSTQGISVSVELWQQCVELLRDELPAQQFNTWIRPLQVEAEGDELRVYAPNRFVLDWVNEKYLGRLLELLGE